Protein AF-A0A832I8Q7-F1 (afdb_monomer_lite)

Radius of gyration: 12.56 Å; chains: 1; bounding box: 31×27×29 Å

Foldseek 3Di:
DEDEPVVVVVVCVVVVHDAEEDEDQDLVRLVVVLVVCLVVLGEHEYEHEPNSCVRQNPVRLCCSNVVSQVPGPHYYYYYYPPDPDDD

Sequence (87 aa):
MLVTLKELVQVAYKSDYAIPAFNIHTYEDAVAIVKGAEEMRSPVILMASPSAIRHLGIRIAACIMNELAENAKVPVVSHLDHATDLD

Structure (mmCIF, N/CA/C/O backbone):
data_AF-A0A832I8Q7-F1
#
_entry.id   AF-A0A832I8Q7-F1
#
loop_
_atom_site.group_PDB
_atom_site.id
_atom_site.type_symbol
_atom_site.label_atom_id
_atom_site.label_alt_id
_atom_site.label_comp_id
_atom_site.label_asym_id
_atom_site.label_entity_id
_atom_site.label_seq_id
_atom_site.pdbx_PDB_ins_code
_atom_site.Cartn_x
_atom_site.Cartn_y
_atom_site.Cartn_z
_atom_site.occupancy
_atom_site.B_iso_or_equiv
_atom_site.auth_seq_id
_atom_site.auth_comp_id
_atom_site.auth_asym_id
_atom_site.auth_atom_id
_atom_site.pdbx_PDB_model_num
ATOM 1 N N . MET A 1 1 ? 3.670 0.638 10.440 1.00 93.00 1 MET A N 1
ATOM 2 C CA . MET A 1 1 ? 3.161 -0.711 10.717 1.00 93.00 1 MET A CA 1
ATOM 3 C C . MET A 1 1 ? 2.733 -1.389 9.418 1.00 93.00 1 MET A C 1
ATOM 5 O O . MET A 1 1 ? 1.612 -1.180 8.957 1.00 93.00 1 MET A O 1
ATOM 9 N N . LEU A 1 2 ? 3.615 -2.203 8.832 1.00 97.88 2 LEU A N 1
ATOM 10 C CA . LEU A 1 2 ? 3.300 -2.991 7.638 1.00 97.88 2 LEU A CA 1
ATOM 11 C C . LEU A 1 2 ? 2.445 -4.209 8.024 1.00 97.88 2 LEU A C 1
ATOM 13 O O . LEU A 1 2 ? 2.816 -4.956 8.930 1.00 97.88 2 LEU A O 1
ATOM 17 N N . VAL A 1 3 ? 1.310 -4.401 7.350 1.00 98.25 3 VAL A N 1
ATOM 18 C CA . VAL A 1 3 ? 0.380 -5.525 7.574 1.00 98.25 3 VAL A CA 1
ATOM 19 C C . VAL A 1 3 ? -0.027 -6.179 6.258 1.00 98.25 3 VAL A C 1
ATOM 21 O O . VAL A 1 3 ? 0.140 -5.604 5.180 1.00 98.25 3 VAL A O 1
ATOM 24 N N . THR A 1 4 ? -0.592 -7.384 6.324 1.00 98.31 4 THR A N 1
ATOM 25 C CA . THR A 1 4 ? -1.114 -8.042 5.122 1.00 98.31 4 THR A CA 1
ATOM 26 C C . THR A 1 4 ? -2.512 -7.536 4.768 1.00 98.31 4 THR A C 1
ATOM 28 O O . THR A 1 4 ? -3.329 -7.215 5.636 1.00 98.31 4 THR A O 1
ATOM 31 N N . LEU A 1 5 ? -2.843 -7.552 3.472 1.00 97.88 5 LEU A N 1
ATOM 32 C CA . LEU A 1 5 ? -4.195 -7.228 3.006 1.00 97.88 5 LEU A CA 1
ATOM 33 C C . LEU A 1 5 ? -5.252 -8.153 3.630 1.00 97.88 5 LEU A C 1
ATOM 35 O O . LEU A 1 5 ? -6.348 -7.709 3.965 1.00 97.88 5 LEU A O 1
ATOM 39 N N . LYS A 1 6 ? -4.911 -9.435 3.824 1.00 98.00 6 LYS A N 1
ATOM 40 C CA . LYS A 1 6 ? -5.802 -10.429 4.432 1.00 98.00 6 LYS A CA 1
ATOM 41 C C . LYS A 1 6 ? -6.215 -10.019 5.843 1.00 98.00 6 LYS A C 1
ATOM 43 O O . LYS A 1 6 ? -7.400 -10.063 6.152 1.00 98.00 6 LYS A O 1
ATOM 48 N N . GLU A 1 7 ? -5.264 -9.637 6.690 1.00 96.44 7 GLU A N 1
ATOM 49 C CA . GLU A 1 7 ? -5.556 -9.199 8.061 1.00 96.44 7 GLU A CA 1
ATOM 50 C C . GLU A 1 7 ? -6.430 -7.947 8.056 1.00 96.44 7 GLU A C 1
ATOM 52 O O . GLU A 1 7 ? -7.446 -7.895 8.750 1.00 96.44 7 GLU A O 1
ATOM 57 N N . LEU A 1 8 ? -6.074 -6.970 7.220 1.00 96.38 8 LEU A N 1
ATOM 58 C CA . LEU A 1 8 ? -6.738 -5.676 7.210 1.00 96.38 8 LEU A CA 1
ATOM 59 C C . LEU A 1 8 ? -8.187 -5.762 6.704 1.00 96.38 8 LEU A C 1
ATOM 61 O O . LEU A 1 8 ? -9.102 -5.262 7.358 1.00 96.38 8 LEU A O 1
ATOM 65 N N . VAL A 1 9 ? -8.422 -6.465 5.591 1.00 96.12 9 VAL A N 1
ATOM 66 C CA . VAL A 1 9 ? -9.767 -6.636 5.011 1.00 96.12 9 VAL A CA 1
ATOM 67 C C . VAL A 1 9 ? -10.672 -7.463 5.922 1.00 96.12 9 VAL A C 1
ATOM 69 O O . VAL A 1 9 ? -11.865 -7.188 6.005 1.00 96.12 9 VAL A O 1
ATOM 72 N N . GLN A 1 10 ? -10.133 -8.441 6.655 1.00 97.12 10 GLN A N 1
ATOM 73 C CA . GLN A 1 10 ? -10.923 -9.203 7.628 1.00 97.12 10 GLN A CA 1
ATOM 74 C C . GLN A 1 10 ? -11.447 -8.324 8.769 1.00 97.12 10 GLN A C 1
ATOM 76 O O . GLN A 1 10 ? -12.572 -8.527 9.226 1.00 97.12 10 GLN A O 1
ATOM 81 N N . VAL A 1 11 ? -10.659 -7.344 9.222 1.00 95.38 11 VAL A N 1
ATOM 82 C CA . VAL A 1 11 ? -11.112 -6.360 10.217 1.00 95.38 11 VAL A CA 1
ATOM 83 C C . VAL A 1 11 ? -12.167 -5.437 9.612 1.00 95.38 11 VAL A C 1
ATOM 85 O O . VAL A 1 11 ? -13.215 -5.242 10.220 1.00 95.38 11 VAL A O 1
ATOM 88 N N . ALA A 1 12 ? -11.921 -4.910 8.411 1.00 96.12 12 ALA A N 1
ATOM 89 C CA . ALA A 1 12 ? -12.845 -4.005 7.730 1.00 96.12 12 ALA A CA 1
ATOM 90 C C . ALA A 1 12 ? -14.211 -4.646 7.451 1.00 96.12 12 ALA A C 1
ATOM 92 O O . ALA A 1 12 ? -15.244 -4.063 7.771 1.00 96.12 12 ALA A O 1
ATOM 93 N N . TYR A 1 13 ? -14.215 -5.894 6.974 1.00 95.69 13 TYR A N 1
ATOM 94 C CA . TYR A 1 13 ? -15.431 -6.666 6.720 1.00 95.69 13 TYR A CA 1
ATOM 95 C C . TYR A 1 13 ? -16.266 -6.897 7.988 1.00 95.69 13 TYR A C 1
ATOM 97 O O . TYR A 1 13 ? -17.485 -6.776 7.957 1.00 95.69 13 TYR A O 1
ATOM 105 N N . LYS A 1 14 ? -15.622 -7.207 9.123 1.00 96.94 14 LYS A N 1
ATOM 106 C CA . LYS A 1 14 ? -16.317 -7.422 10.407 1.00 96.94 14 LYS A CA 1
ATOM 107 C C . LYS A 1 14 ? -16.860 -6.136 11.028 1.00 96.94 14 LYS A C 1
ATOM 109 O O . LYS A 1 14 ? -17.784 -6.204 11.832 1.00 96.94 14 LYS A O 1
ATOM 114 N N . SER A 1 15 ? -16.263 -5.002 10.683 1.00 95.25 15 SER A N 1
ATOM 115 C CA . SER A 1 15 ? -16.577 -3.689 11.247 1.00 95.25 15 SER A CA 1
ATOM 116 C C . SER A 1 15 ? -17.363 -2.791 10.283 1.00 95.25 15 SER A C 1
ATOM 118 O O . SER A 1 15 ? -17.499 -1.605 10.564 1.00 95.25 15 SER A O 1
ATOM 120 N N . ASP A 1 16 ? -17.852 -3.344 9.168 1.00 95.69 16 ASP A N 1
ATOM 121 C CA . ASP A 1 16 ? -18.687 -2.674 8.160 1.00 95.69 16 ASP A CA 1
ATOM 122 C C . ASP A 1 16 ? -18.111 -1.340 7.646 1.00 95.69 16 ASP A C 1
ATOM 124 O O . ASP A 1 16 ? -18.792 -0.320 7.558 1.00 95.69 16 ASP A O 1
ATOM 128 N N . TYR A 1 17 ? -16.813 -1.331 7.321 1.00 95.94 17 TYR A N 1
ATOM 129 C CA . TYR A 1 17 ? -16.165 -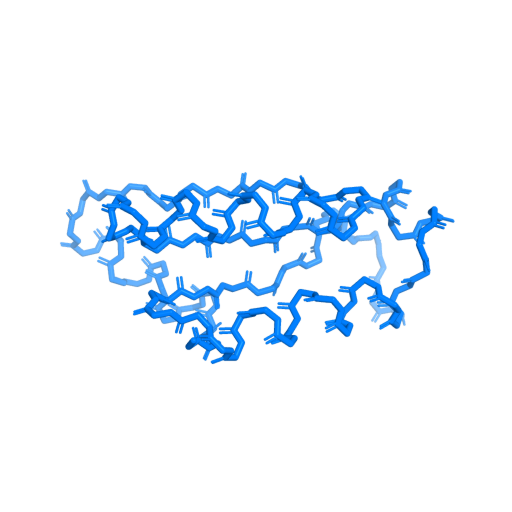0.177 6.693 1.00 95.94 17 TYR A CA 1
ATOM 130 C C . TYR A 1 17 ? -15.264 -0.590 5.525 1.00 95.94 17 TYR A C 1
ATOM 132 O O . TYR A 1 17 ? -14.904 -1.756 5.366 1.00 95.94 17 TYR A O 1
ATOM 140 N N . ALA A 1 18 ? -14.887 0.387 4.699 1.00 96.88 18 ALA A N 1
ATOM 141 C CA . ALA A 1 18 ? -13.955 0.207 3.590 1.00 96.88 18 ALA A CA 1
ATOM 142 C C . ALA A 1 18 ? -12.588 0.824 3.906 1.00 96.88 18 ALA A C 1
ATOM 144 O O . ALA A 1 18 ? -12.499 1.887 4.519 1.00 96.88 18 ALA A O 1
ATOM 145 N N . ILE A 1 19 ? -11.519 0.177 3.447 1.00 98.12 19 ILE A N 1
ATOM 146 C CA . ILE A 1 19 ? -10.158 0.703 3.567 1.00 98.12 19 ILE A CA 1
ATOM 147 C C . ILE A 1 19 ? -9.835 1.474 2.283 1.00 98.12 19 ILE A C 1
ATOM 149 O O . ILE A 1 19 ? -10.001 0.911 1.197 1.00 98.12 19 ILE A O 1
ATOM 153 N N . PRO A 1 20 ? -9.370 2.729 2.366 1.00 98.12 20 PRO A N 1
ATOM 154 C CA . PRO A 1 20 ? -8.965 3.467 1.183 1.00 98.12 20 PRO A CA 1
ATOM 155 C C . PRO A 1 20 ? -7.703 2.854 0.559 1.00 98.12 20 PRO A C 1
ATOM 157 O O . PRO A 1 20 ? -6.741 2.521 1.257 1.00 98.12 20 PRO A O 1
ATOM 160 N N . ALA A 1 21 ? -7.709 2.735 -0.767 1.00 98.50 21 ALA A N 1
ATOM 161 C CA . ALA A 1 21 ? -6.594 2.223 -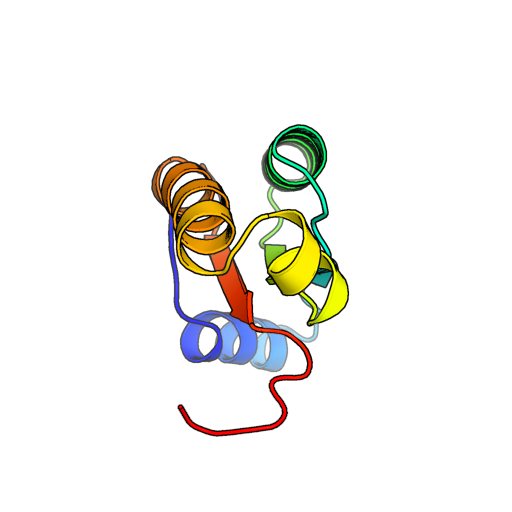1.548 1.00 98.50 21 ALA A CA 1
ATOM 162 C C . ALA A 1 21 ? -6.188 3.254 -2.603 1.00 98.50 21 ALA A C 1
ATOM 164 O O . ALA A 1 21 ? -7.002 3.642 -3.442 1.00 98.50 21 ALA A O 1
ATOM 165 N N . PHE A 1 22 ? -4.935 3.705 -2.558 1.00 98.62 22 PHE A N 1
ATOM 166 C CA . PHE A 1 22 ? -4.436 4.783 -3.409 1.00 98.62 22 PHE A CA 1
ATOM 167 C C . PHE A 1 22 ? -3.211 4.339 -4.195 1.00 98.62 22 PHE A C 1
ATOM 169 O O . PHE A 1 22 ? -2.268 3.783 -3.634 1.00 98.62 22 PHE A O 1
ATOM 176 N N . ASN A 1 23 ? -3.218 4.620 -5.495 1.00 98.38 23 ASN A N 1
ATOM 177 C CA . ASN A 1 23 ? -2.055 4.408 -6.344 1.00 98.38 23 ASN A CA 1
ATOM 178 C C . ASN A 1 23 ? -0.981 5.472 -6.081 1.00 98.38 23 ASN A C 1
ATOM 180 O O . ASN A 1 23 ? -1.302 6.650 -5.927 1.00 98.38 23 ASN A O 1
ATOM 184 N N . ILE A 1 24 ? 0.283 5.052 -6.091 1.00 98.12 24 ILE A N 1
ATOM 185 C CA . ILE A 1 24 ? 1.455 5.930 -6.051 1.00 98.12 24 ILE A CA 1
ATOM 186 C C . ILE A 1 24 ? 2.132 5.978 -7.423 1.00 98.12 24 ILE A C 1
ATOM 188 O O . ILE A 1 24 ? 2.174 4.977 -8.136 1.00 98.12 24 ILE A O 1
ATOM 192 N N . HIS A 1 25 ? 2.699 7.126 -7.780 1.00 96.06 25 HIS A N 1
ATOM 193 C CA . HIS A 1 25 ? 3.582 7.283 -8.940 1.00 96.06 25 HIS A CA 1
ATOM 194 C C . HIS A 1 25 ? 4.958 7.803 -8.533 1.00 96.06 25 HIS A C 1
ATOM 196 O O . HIS A 1 25 ? 5.927 7.557 -9.247 1.00 96.06 25 HIS A O 1
ATOM 202 N N . THR A 1 26 ? 5.062 8.474 -7.385 1.00 96.69 26 THR A N 1
ATOM 203 C CA . THR A 1 26 ? 6.329 8.960 -6.833 1.00 96.69 26 THR A CA 1
ATOM 204 C C . THR A 1 26 ? 6.452 8.689 -5.330 1.00 96.69 26 THR A C 1
ATOM 206 O O . THR A 1 26 ? 5.538 8.179 -4.677 1.00 96.69 26 THR A O 1
ATOM 209 N N . TYR A 1 27 ? 7.612 9.037 -4.766 1.00 97.88 27 TYR A N 1
ATOM 210 C CA . TYR A 1 27 ? 7.830 9.024 -3.320 1.00 97.88 27 TYR A CA 1
ATOM 211 C C . TYR A 1 27 ? 6.904 10.012 -2.593 1.00 97.88 27 TYR A C 1
ATOM 213 O O . TYR A 1 27 ? 6.360 9.692 -1.536 1.00 97.88 27 TYR A O 1
ATOM 221 N N . GLU A 1 28 ? 6.691 11.195 -3.169 1.00 98.56 28 GLU A N 1
ATOM 222 C CA . GLU A 1 28 ? 5.848 12.250 -2.608 1.00 98.56 28 GLU A CA 1
ATOM 223 C C . GLU A 1 28 ? 4.396 11.797 -2.447 1.00 98.56 28 GLU A C 1
ATOM 225 O O . GLU A 1 28 ? 3.801 12.069 -1.402 1.00 98.56 28 GLU A O 1
ATOM 230 N N . ASP A 1 29 ? 3.856 11.056 -3.421 1.00 98.19 29 ASP A N 1
ATOM 231 C CA . ASP A 1 29 ? 2.515 10.469 -3.326 1.00 98.19 29 ASP A CA 1
ATOM 232 C C . ASP A 1 29 ? 2.413 9.553 -2.103 1.00 98.19 29 ASP A C 1
ATOM 234 O O . ASP A 1 29 ? 1.525 9.711 -1.262 1.00 98.19 29 ASP A O 1
ATOM 238 N N . ALA A 1 30 ? 3.358 8.616 -1.972 1.00 98.44 30 ALA A N 1
ATOM 239 C CA . ALA A 1 30 ? 3.370 7.640 -0.890 1.00 98.44 30 ALA A CA 1
ATOM 240 C C . ALA A 1 30 ? 3.466 8.324 0.485 1.00 98.44 30 ALA A C 1
ATOM 242 O O . ALA A 1 30 ? 2.718 7.985 1.405 1.00 98.44 30 ALA A O 1
ATOM 243 N N . VAL A 1 31 ? 4.332 9.336 0.616 1.00 98.75 31 VAL A N 1
ATOM 244 C CA . VAL A 1 31 ? 4.457 10.137 1.843 1.00 98.75 31 VAL A CA 1
ATOM 245 C C . VAL A 1 31 ? 3.162 10.881 2.154 1.00 98.75 31 VAL A C 1
ATOM 247 O O . VAL A 1 31 ? 2.733 10.886 3.308 1.00 98.75 31 VAL A O 1
ATOM 250 N N . ALA A 1 32 ? 2.545 11.522 1.160 1.00 98.81 32 ALA A N 1
ATOM 251 C CA . ALA A 1 32 ? 1.314 12.283 1.354 1.00 98.81 32 ALA A CA 1
ATOM 252 C C . ALA A 1 32 ? 0.163 11.378 1.812 1.00 98.81 32 ALA A C 1
ATOM 254 O O . ALA A 1 32 ? -0.543 11.714 2.764 1.00 98.81 32 ALA A O 1
ATOM 255 N N . ILE A 1 33 ? 0.025 10.204 1.191 1.00 98.81 33 ILE A N 1
ATOM 256 C CA . ILE A 1 33 ? -0.999 9.218 1.544 1.00 98.81 33 ILE A CA 1
ATOM 257 C C . ILE A 1 33 ? -0.790 8.701 2.971 1.00 98.81 33 ILE A C 1
ATOM 259 O O . ILE A 1 33 ? -1.734 8.710 3.761 1.00 98.81 33 ILE A O 1
ATOM 263 N N . VAL A 1 34 ? 0.432 8.288 3.331 1.00 98.81 34 VAL A N 1
ATOM 264 C CA . VAL A 1 34 ? 0.718 7.771 4.681 1.00 98.81 34 VAL A CA 1
ATOM 265 C C . VAL A 1 34 ? 0.509 8.851 5.740 1.00 98.81 34 VAL A C 1
ATOM 267 O O . VAL A 1 34 ? -0.127 8.579 6.756 1.00 98.81 34 VAL A O 1
ATOM 270 N N . LYS A 1 35 ? 0.956 10.091 5.501 1.00 98.75 35 LYS A N 1
ATOM 271 C CA . LYS A 1 35 ? 0.707 11.211 6.424 1.00 98.75 35 LYS A CA 1
ATOM 272 C C . LYS A 1 35 ? -0.783 11.474 6.621 1.00 98.75 35 LYS A C 1
ATOM 274 O O . LYS A 1 35 ? -1.229 11.567 7.760 1.00 98.75 35 LYS A O 1
ATOM 279 N N . GLY A 1 36 ? -1.557 11.535 5.536 1.00 98.81 36 GLY A N 1
ATOM 280 C CA . GLY A 1 36 ? -3.006 11.717 5.623 1.00 98.81 36 GLY A CA 1
ATOM 281 C C . GLY A 1 36 ? -3.685 10.581 6.394 1.00 98.81 36 GLY A C 1
ATOM 282 O O . GLY A 1 36 ? -4.545 10.826 7.238 1.00 98.81 36 GLY A O 1
ATOM 283 N N . ALA A 1 37 ? -3.255 9.337 6.173 1.00 98.75 37 ALA A N 1
ATOM 284 C CA . ALA A 1 37 ? -3.750 8.183 6.916 1.00 98.75 37 ALA A CA 1
ATOM 285 C C . ALA A 1 37 ? -3.422 8.273 8.420 1.00 98.75 37 ALA A C 1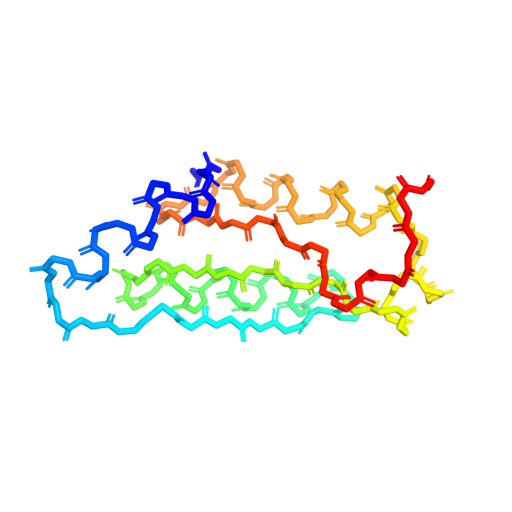
ATOM 287 O O . ALA A 1 37 ? -4.290 8.009 9.254 1.00 98.75 37 ALA A O 1
ATOM 288 N N . GLU A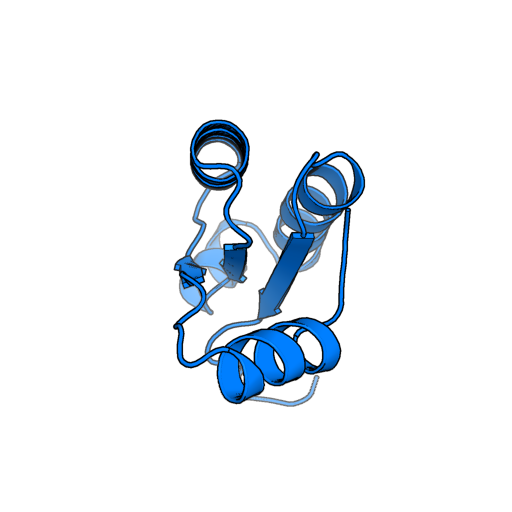 1 38 ? -2.209 8.707 8.783 1.00 98.75 38 GLU A N 1
ATOM 289 C CA . GLU A 1 38 ? -1.817 8.933 10.179 1.00 98.75 38 GLU A CA 1
ATOM 290 C C . GLU A 1 38 ? -2.638 10.036 10.857 1.00 98.75 38 GLU A C 1
ATOM 292 O O . GLU A 1 38 ? -3.118 9.841 11.977 1.00 98.75 38 GLU A O 1
ATOM 297 N N . GLU A 1 39 ? -2.828 11.174 10.188 1.00 98.75 39 GLU A N 1
ATOM 298 C CA . GLU A 1 39 ? -3.625 12.300 10.695 1.00 98.75 39 GLU A CA 1
ATOM 299 C C . GLU A 1 39 ? -5.079 11.889 10.951 1.00 98.75 39 GLU A C 1
ATOM 301 O O . GLU A 1 39 ? -5.654 12.218 11.992 1.00 98.75 39 GLU A O 1
ATOM 306 N N . MET A 1 40 ? -5.642 11.093 10.042 1.00 98.44 40 MET A N 1
ATOM 307 C CA . MET A 1 40 ? -7.005 10.570 10.142 1.00 98.44 40 MET A CA 1
ATOM 308 C C . MET A 1 40 ? -7.123 9.332 11.036 1.00 98.44 40 MET A C 1
ATOM 310 O O . MET A 1 40 ? -8.234 8.845 11.252 1.00 98.44 40 MET A O 1
ATOM 314 N N . ARG A 1 41 ? -6.003 8.809 11.558 1.00 98.06 41 ARG A N 1
ATOM 315 C CA . ARG A 1 41 ? -5.930 7.547 12.318 1.00 98.06 41 ARG A CA 1
ATOM 316 C C . ARG A 1 41 ? -6.611 6.386 11.581 1.00 98.06 41 ARG A C 1
ATOM 318 O O . ARG A 1 41 ? -7.299 5.569 12.191 1.00 98.06 41 ARG A O 1
ATOM 325 N N . SER A 1 42 ? -6.441 6.344 10.265 1.00 98.00 42 SER A N 1
ATOM 326 C CA . SER A 1 42 ? -7.118 5.414 9.365 1.00 98.00 42 SER A CA 1
ATOM 327 C C . SER A 1 42 ? -6.117 4.426 8.764 1.00 98.00 42 SER A C 1
ATOM 329 O O . SER A 1 42 ? -4.997 4.828 8.448 1.00 98.00 42 SER A O 1
ATOM 331 N N . PRO A 1 43 ? -6.471 3.140 8.596 1.00 98.38 43 PRO A N 1
ATOM 332 C CA . PRO A 1 43 ? -5.653 2.233 7.804 1.00 98.38 43 PRO A CA 1
ATOM 333 C C . PRO A 1 43 ? -5.676 2.615 6.318 1.00 98.38 43 PRO A C 1
ATOM 335 O O . PRO A 1 43 ? -6.656 3.183 5.836 1.00 98.38 43 PRO A O 1
ATOM 338 N N . VAL A 1 44 ? -4.630 2.261 5.569 1.00 98.75 44 VAL A N 1
ATOM 339 C CA . VAL A 1 44 ? -4.542 2.589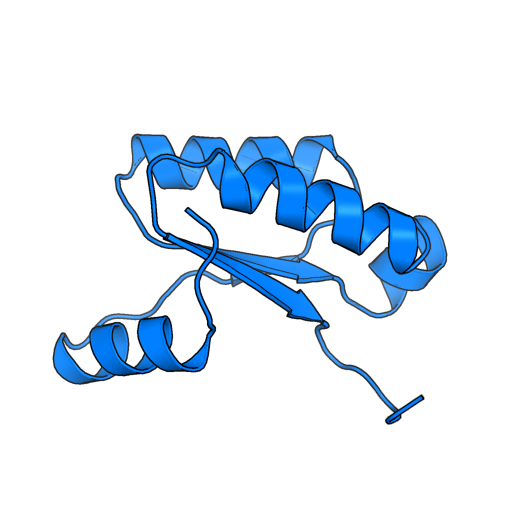 4.135 1.00 98.75 44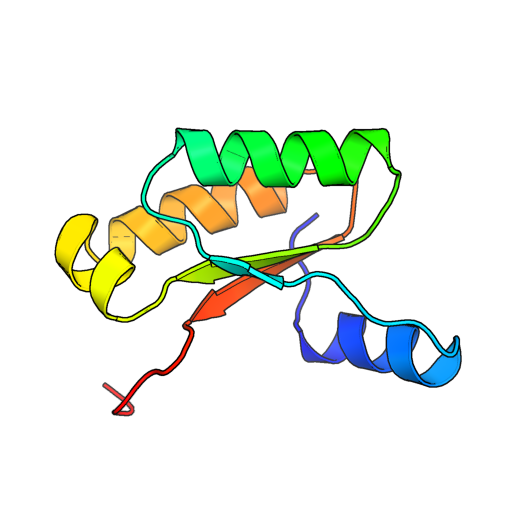 VAL A CA 1
ATOM 340 C C . VAL A 1 44 ? -3.808 1.516 3.331 1.00 98.75 44 VAL A C 1
ATOM 342 O O . VAL A 1 44 ? -2.934 0.816 3.844 1.00 98.75 44 VAL A O 1
ATOM 345 N N . ILE A 1 45 ? -4.157 1.385 2.052 1.00 98.81 45 ILE A N 1
ATOM 346 C CA . ILE A 1 45 ? -3.459 0.530 1.088 1.00 98.81 45 ILE A CA 1
ATOM 347 C C . ILE A 1 45 ? -2.715 1.432 0.093 1.00 98.81 45 ILE A C 1
ATOM 349 O O . ILE A 1 45 ? -3.336 2.222 -0.620 1.00 98.81 45 ILE A O 1
ATOM 353 N N . LEU A 1 46 ? -1.389 1.308 0.040 1.00 98.75 46 LEU A N 1
ATOM 354 C CA . LEU A 1 46 ? -0.550 1.871 -1.015 1.00 98.75 46 LEU A CA 1
ATOM 355 C C . LEU A 1 46 ? -0.505 0.892 -2.183 1.00 98.75 46 LEU A C 1
ATOM 357 O O . LEU A 1 46 ? -0.188 -0.284 -2.003 1.00 98.75 46 LEU A O 1
ATOM 361 N N . MET A 1 47 ? -0.820 1.380 -3.376 1.00 98.56 47 MET A N 1
ATOM 362 C CA . MET A 1 47 ? -0.891 0.577 -4.589 1.00 98.56 47 MET A CA 1
ATOM 363 C C . MET A 1 47 ? 0.141 1.033 -5.614 1.00 98.56 47 MET A C 1
ATOM 365 O O . MET A 1 47 ? 0.366 2.229 -5.793 1.00 98.56 47 MET A O 1
ATOM 369 N N . ALA A 1 48 ? 0.737 0.079 -6.321 1.00 98.19 48 ALA A N 1
ATOM 370 C CA . ALA A 1 48 ? 1.550 0.348 -7.497 1.00 98.19 48 ALA A CA 1
ATOM 371 C C . ALA A 1 48 ? 0.930 -0.341 -8.715 1.00 98.19 48 ALA A C 1
ATOM 373 O O . ALA A 1 48 ? 0.969 -1.564 -8.830 1.00 98.19 48 ALA A O 1
ATOM 374 N N . SER A 1 49 ? 0.362 0.455 -9.619 1.00 97.38 49 SER A N 1
ATOM 375 C CA . SER A 1 49 ? -0.189 -0.001 -10.898 1.00 97.38 49 SER A CA 1
ATOM 376 C C . SER A 1 49 ? 0.908 -0.342 -11.917 1.00 97.38 49 SER A C 1
ATOM 378 O O . SER A 1 49 ? 2.054 0.097 -11.768 1.00 97.38 49 SER A O 1
ATOM 380 N N . PRO A 1 50 ? 0.592 -1.017 -13.041 1.00 96.56 50 PRO A N 1
ATOM 381 C CA . PRO A 1 50 ? 1.592 -1.333 -14.059 1.00 96.56 50 PRO A CA 1
ATOM 382 C C . PRO A 1 50 ? 2.269 -0.088 -14.651 1.00 96.56 50 PRO A C 1
ATOM 384 O O . PRO A 1 50 ? 3.432 -0.145 -15.047 1.00 96.56 50 PRO A O 1
ATOM 387 N N . SER A 1 51 ? 1.578 1.059 -14.710 1.00 95.38 51 SER A N 1
ATOM 388 C CA . SER A 1 51 ? 2.192 2.326 -15.131 1.00 95.38 51 SER A CA 1
ATOM 389 C C . SER A 1 51 ? 3.178 2.867 -14.101 1.00 95.38 51 SER A C 1
ATOM 391 O O . SER A 1 51 ? 4.260 3.302 -14.491 1.00 95.38 51 SER A O 1
ATOM 393 N N . ALA A 1 52 ? 2.847 2.796 -12.810 1.00 96.44 52 ALA A N 1
ATOM 394 C CA . ALA A 1 52 ? 3.761 3.183 -11.737 1.00 96.44 52 ALA A CA 1
ATOM 395 C C . ALA A 1 52 ? 5.006 2.287 -11.718 1.00 96.44 52 ALA A C 1
ATOM 397 O O . ALA A 1 52 ? 6.129 2.780 -11.635 1.00 96.44 52 ALA A O 1
ATOM 398 N N . ILE A 1 53 ? 4.819 0.976 -11.900 1.00 96.75 53 ILE A N 1
ATOM 399 C CA . ILE A 1 53 ? 5.916 0.008 -11.986 1.00 96.75 53 ILE A CA 1
ATOM 400 C C . ILE A 1 53 ? 6.803 0.269 -13.208 1.00 96.75 53 ILE A C 1
ATOM 402 O O . ILE A 1 53 ? 8.023 0.217 -13.077 1.00 96.75 53 ILE A O 1
ATOM 406 N N . ARG A 1 54 ? 6.242 0.609 -14.378 1.00 96.44 54 ARG A N 1
ATOM 407 C CA . ARG A 1 54 ? 7.046 1.014 -15.550 1.00 96.44 54 ARG A CA 1
ATOM 408 C C . ARG A 1 54 ? 7.833 2.304 -15.319 1.00 96.44 54 ARG A C 1
ATOM 410 O O . ARG A 1 54 ? 8.905 2.456 -15.894 1.00 96.44 54 ARG A O 1
ATOM 417 N N . HIS A 1 55 ? 7.296 3.228 -14.526 1.00 96.62 55 HIS A N 1
ATOM 418 C CA . HIS A 1 55 ? 7.937 4.511 -14.244 1.00 96.62 55 HIS A CA 1
ATOM 419 C C . HIS A 1 55 ? 9.061 4.395 -13.204 1.00 96.62 55 HIS A C 1
ATOM 421 O O . HIS A 1 55 ? 10.165 4.878 -13.441 1.00 96.62 55 HIS A O 1
ATOM 427 N N . LEU A 1 56 ? 8.788 3.746 -12.070 1.00 96.62 56 LEU A N 1
ATOM 428 C CA . LEU A 1 56 ? 9.708 3.653 -10.930 1.00 96.62 56 LEU A CA 1
ATOM 429 C C . LEU A 1 56 ? 10.596 2.406 -10.970 1.00 96.62 56 LEU A C 1
ATOM 431 O O . LEU A 1 56 ? 11.699 2.416 -10.435 1.00 96.62 56 LEU A O 1
ATOM 435 N N . GLY A 1 57 ? 10.113 1.314 -11.560 1.00 96.62 57 GLY A N 1
ATOM 436 C CA . GLY A 1 57 ? 10.655 -0.028 -11.371 1.00 96.62 57 GLY A CA 1
ATOM 437 C C . GLY A 1 57 ? 10.120 -0.695 -10.097 1.00 96.62 57 GLY A C 1
ATOM 438 O O . GLY A 1 57 ? 10.008 -0.074 -9.038 1.00 96.62 57 GLY A O 1
ATOM 439 N N . ILE A 1 58 ? 9.824 -1.997 -10.180 1.00 95.62 58 ILE A N 1
ATOM 440 C CA . ILE A 1 58 ? 9.160 -2.755 -9.101 1.00 95.62 58 ILE A CA 1
ATOM 441 C C . ILE A 1 58 ? 9.922 -2.726 -7.774 1.00 95.62 58 ILE A C 1
ATOM 443 O O . ILE A 1 58 ? 9.324 -2.553 -6.716 1.00 95.62 58 ILE A O 1
ATOM 447 N N . ARG A 1 59 ? 11.254 -2.839 -7.823 1.00 97.31 59 ARG A N 1
ATOM 448 C CA . ARG A 1 59 ? 12.104 -2.829 -6.625 1.00 97.31 59 ARG A CA 1
ATOM 449 C C . ARG A 1 59 ? 12.062 -1.479 -5.915 1.00 97.31 59 ARG A C 1
ATOM 451 O O . ARG A 1 59 ? 11.983 -1.452 -4.695 1.00 97.31 59 ARG A O 1
ATOM 458 N N . ILE A 1 60 ? 12.086 -0.381 -6.669 1.00 98.12 60 ILE A N 1
ATOM 459 C CA . ILE A 1 60 ? 12.060 0.976 -6.111 1.00 98.12 60 ILE A CA 1
ATOM 460 C C . ILE A 1 60 ? 10.680 1.269 -5.521 1.00 98.12 60 ILE A C 1
ATOM 462 O O . ILE A 1 60 ? 10.600 1.712 -4.378 1.00 98.12 60 ILE A O 1
ATOM 466 N N . ALA A 1 61 ? 9.605 0.949 -6.250 1.00 98.12 61 ALA A N 1
ATOM 467 C CA . ALA A 1 61 ? 8.242 1.092 -5.743 1.00 98.12 61 ALA A CA 1
ATOM 468 C C . ALA A 1 61 ? 8.038 0.291 -4.444 1.00 98.12 61 ALA A C 1
ATOM 470 O O . ALA A 1 61 ? 7.546 0.834 -3.457 1.00 98.12 61 ALA A O 1
ATOM 471 N N . ALA A 1 62 ? 8.486 -0.969 -4.408 1.00 97.88 62 ALA A N 1
ATOM 472 C CA . ALA A 1 62 ? 8.410 -1.804 -3.212 1.00 97.88 62 ALA A CA 1
ATOM 473 C C . ALA A 1 62 ? 9.217 -1.225 -2.040 1.00 97.88 62 ALA A C 1
ATOM 475 O O . ALA A 1 62 ? 8.703 -1.182 -0.927 1.00 97.88 62 ALA A O 1
ATOM 476 N N . CYS A 1 63 ? 10.446 -0.745 -2.273 1.00 98.31 63 CYS A N 1
ATOM 477 C CA . CYS A 1 63 ? 11.255 -0.109 -1.231 1.00 98.31 63 CYS A CA 1
ATOM 478 C C . CYS A 1 63 ? 10.571 1.136 -0.654 1.00 98.31 63 CYS A C 1
ATOM 480 O O . CYS A 1 63 ? 10.486 1.257 0.562 1.00 98.31 63 CYS A O 1
ATOM 482 N N . ILE A 1 64 ? 10.042 2.025 -1.502 1.00 98.44 64 ILE A N 1
ATOM 483 C CA . ILE A 1 64 ? 9.325 3.231 -1.058 1.00 98.44 64 ILE A CA 1
ATOM 484 C C . ILE A 1 64 ? 8.114 2.855 -0.199 1.00 98.44 64 ILE A C 1
ATOM 486 O O . ILE A 1 64 ? 7.961 3.364 0.910 1.00 98.44 64 ILE A O 1
ATOM 490 N N . MET A 1 65 ? 7.252 1.971 -0.710 1.00 98.62 65 MET A N 1
ATOM 491 C CA . MET A 1 65 ? 6.015 1.613 -0.017 1.00 98.62 65 MET A CA 1
ATOM 492 C C . MET A 1 65 ? 6.298 0.872 1.289 1.00 98.62 65 MET A C 1
ATOM 494 O O . MET A 1 65 ? 5.707 1.218 2.305 1.00 98.62 65 MET A O 1
ATOM 498 N N . ASN A 1 66 ? 7.211 -0.105 1.286 1.00 98.50 66 ASN A N 1
ATOM 499 C CA . ASN A 1 66 ? 7.508 -0.904 2.475 1.00 98.50 66 ASN A CA 1
ATOM 500 C C . ASN A 1 66 ? 8.204 -0.079 3.557 1.00 98.50 66 ASN A C 1
ATOM 502 O O . ASN A 1 66 ? 7.799 -0.175 4.707 1.00 98.50 66 ASN A O 1
ATOM 506 N N . GLU A 1 67 ? 9.169 0.775 3.205 1.00 98.56 67 GLU A N 1
ATOM 507 C CA . GLU A 1 67 ? 9.851 1.635 4.183 1.00 98.56 67 GLU A CA 1
ATOM 508 C C . GLU A 1 67 ? 8.851 2.560 4.893 1.00 98.56 67 GLU A C 1
ATOM 510 O O . GLU A 1 67 ? 8.825 2.657 6.122 1.00 98.56 67 GLU A O 1
ATOM 515 N N . LEU A 1 68 ? 7.967 3.211 4.130 1.00 98.62 68 LEU A N 1
ATOM 516 C CA . LEU A 1 68 ? 6.939 4.080 4.704 1.00 98.62 68 LEU A CA 1
ATOM 517 C C . LEU A 1 68 ? 5.903 3.280 5.497 1.00 98.62 68 LEU A C 1
ATOM 519 O O . LEU A 1 68 ? 5.507 3.693 6.588 1.00 98.62 68 LEU A O 1
ATOM 523 N N . ALA A 1 69 ? 5.481 2.126 4.981 1.00 98.50 69 ALA A N 1
ATOM 524 C CA . ALA A 1 69 ? 4.528 1.258 5.651 1.00 98.50 69 ALA A CA 1
ATOM 525 C C . ALA A 1 69 ? 5.080 0.721 6.970 1.00 98.50 69 ALA A C 1
ATOM 527 O O . ALA A 1 69 ? 4.354 0.724 7.956 1.00 98.50 69 ALA A O 1
ATOM 528 N N . GLU A 1 70 ? 6.343 0.301 7.039 1.00 98.44 70 GLU A N 1
ATOM 529 C CA . GLU A 1 70 ? 6.989 -0.196 8.258 1.00 98.44 70 GLU A CA 1
ATOM 530 C C . GLU A 1 70 ? 7.025 0.884 9.342 1.00 98.44 70 GLU A C 1
ATOM 532 O O . GLU A 1 70 ? 6.572 0.633 10.464 1.00 98.44 70 GLU A O 1
ATOM 537 N N . ASN A 1 71 ? 7.409 2.109 8.978 1.00 98.38 71 ASN A N 1
ATOM 538 C CA . ASN A 1 71 ? 7.544 3.237 9.903 1.00 98.38 71 ASN A CA 1
ATOM 539 C C . ASN A 1 71 ? 6.226 3.971 10.235 1.00 98.38 71 ASN A C 1
ATOM 541 O O . ASN A 1 71 ? 6.208 4.808 11.139 1.00 98.38 71 ASN A O 1
ATOM 545 N N . ALA A 1 72 ? 5.118 3.665 9.551 1.00 98.62 72 ALA A N 1
ATOM 546 C CA . ALA A 1 72 ? 3.828 4.314 9.797 1.00 98.62 72 ALA A CA 1
ATOM 547 C C . ALA A 1 72 ? 3.246 4.024 11.197 1.00 98.62 72 ALA A C 1
ATOM 549 O O . ALA A 1 72 ? 3.409 2.936 11.759 1.00 98.62 72 ALA A O 1
ATOM 550 N N . LYS A 1 73 ? 2.466 4.961 11.736 1.00 98.56 73 LYS A N 1
ATOM 551 C CA . LYS A 1 73 ? 1.738 4.821 13.018 1.00 98.56 73 LYS A CA 1
ATOM 552 C C . LYS A 1 73 ? 0.386 4.119 12.889 1.00 98.56 73 LYS A C 1
ATOM 554 O O . LYS A 1 73 ? -0.211 3.748 13.897 1.00 98.56 73 LYS A O 1
ATOM 559 N N . VAL A 1 74 ? -0.098 3.951 11.662 1.00 98.62 74 VAL A N 1
ATOM 560 C CA . VAL A 1 74 ? -1.340 3.247 11.314 1.00 98.62 74 VAL A CA 1
ATOM 561 C C . VAL A 1 74 ? -1.022 1.996 10.483 1.00 98.62 74 VAL A C 1
ATOM 563 O O . VAL A 1 74 ? 0.088 1.897 9.951 1.00 98.62 74 VAL A O 1
ATOM 566 N N . PRO A 1 75 ? -1.948 1.024 10.371 1.00 98.56 75 PRO A N 1
ATOM 567 C CA . PRO A 1 75 ? -1.765 -0.124 9.489 1.00 98.56 75 PRO A CA 1
ATOM 568 C C . PRO A 1 75 ? -1.688 0.309 8.021 1.00 98.56 75 PRO A C 1
ATOM 570 O O . PRO A 1 75 ? -2.598 0.974 7.519 1.00 98.56 75 PRO A O 1
ATOM 573 N N . VAL A 1 76 ? -0.620 -0.099 7.336 1.00 98.75 76 VAL A N 1
ATOM 574 C CA . VAL A 1 76 ? -0.407 0.167 5.909 1.00 98.75 76 VAL A CA 1
ATOM 575 C C . VAL A 1 76 ? -0.141 -1.143 5.177 1.00 98.75 76 VAL A C 1
ATOM 577 O O . VAL A 1 76 ? 0.603 -1.995 5.664 1.00 98.75 76 VAL A O 1
ATOM 580 N N . VAL A 1 77 ? -0.743 -1.298 4.000 1.00 98.75 77 VAL A N 1
ATOM 581 C CA . VAL A 1 77 ? -0.498 -2.417 3.078 1.00 98.75 77 VAL A CA 1
ATOM 582 C C . VAL A 1 77 ? 0.223 -1.895 1.841 1.00 98.75 77 VAL A C 1
ATOM 584 O O . VAL A 1 77 ? -0.216 -0.907 1.262 1.00 98.75 77 VAL A O 1
ATOM 587 N N . SER A 1 78 ? 1.259 -2.599 1.393 1.00 98.31 78 SER A N 1
ATOM 588 C CA . SER A 1 78 ? 1.821 -2.451 0.044 1.00 98.31 78 SER A CA 1
ATOM 589 C C . SER A 1 78 ? 1.151 -3.451 -0.900 1.00 98.31 78 SER A C 1
ATOM 591 O O . SER A 1 78 ? 1.156 -4.653 -0.629 1.00 98.31 78 SER A O 1
ATOM 593 N N . HIS A 1 79 ? 0.575 -2.980 -2.003 1.00 98.25 79 HIS A N 1
ATOM 594 C CA . HIS A 1 79 ? -0.194 -3.799 -2.939 1.00 98.25 79 HIS A CA 1
ATOM 595 C C . HIS A 1 79 ? 0.269 -3.584 -4.385 1.00 98.25 79 HIS A C 1
ATOM 597 O O . HIS A 1 79 ? 0.429 -2.453 -4.843 1.00 98.25 79 HIS A O 1
ATOM 603 N N . LEU A 1 80 ? 0.478 -4.682 -5.113 1.00 97.38 80 LEU A N 1
ATOM 604 C CA . LEU A 1 80 ? 0.718 -4.651 -6.553 1.00 97.38 80 LEU A CA 1
ATOM 605 C C . LEU A 1 80 ? -0.638 -4.670 -7.264 1.00 97.38 80 LEU A C 1
ATOM 607 O O . LEU A 1 80 ? -1.342 -5.677 -7.222 1.00 97.38 80 LEU A O 1
ATOM 611 N N . ASP A 1 81 ? -0.998 -3.547 -7.875 1.00 98.06 81 ASP A N 1
ATOM 612 C CA . ASP A 1 81 ? -2.304 -3.344 -8.493 1.00 98.06 81 ASP A CA 1
ATOM 613 C C . ASP A 1 81 ? -2.276 -3.795 -9.957 1.00 98.06 81 ASP A C 1
ATOM 615 O O . ASP A 1 81 ? -1.329 -3.503 -10.688 1.00 98.06 81 ASP A O 1
ATOM 619 N N . HIS A 1 82 ? -3.309 -4.523 -10.381 1.00 96.12 82 HIS A N 1
ATOM 620 C CA . HIS A 1 82 ? -3.465 -5.036 -11.748 1.00 96.12 82 HIS A CA 1
ATOM 621 C C . HIS A 1 82 ? -2.234 -5.769 -12.328 1.00 96.12 82 HIS A C 1
ATOM 623 O O . HIS A 1 82 ? -1.928 -5.619 -13.514 1.00 96.12 82 HIS A O 1
ATOM 629 N N . ALA A 1 83 ? -1.540 -6.581 -11.522 1.00 92.44 83 ALA A N 1
ATOM 630 C CA . ALA A 1 83 ? -0.526 -7.502 -12.037 1.00 92.44 83 ALA A CA 1
ATOM 631 C C . ALA A 1 83 ? -1.137 -8.424 -13.106 1.00 92.44 83 ALA A C 1
ATOM 633 O O . ALA A 1 83 ? -2.210 -8.999 -12.904 1.00 92.44 83 ALA A O 1
ATOM 634 N N . THR A 1 84 ? -0.474 -8.534 -14.254 1.00 92.56 84 THR A N 1
ATOM 635 C CA . THR A 1 84 ? -0.973 -9.287 -15.416 1.00 92.56 84 THR A CA 1
ATOM 636 C C . THR A 1 84 ? -0.454 -10.714 -15.485 1.00 92.56 84 THR A C 1
ATOM 638 O O . THR A 1 84 ? -1.003 -11.535 -16.218 1.00 92.56 84 THR A O 1
ATOM 641 N N . ASP A 1 85 ? 0.592 -11.002 -14.726 1.00 91.75 85 ASP A N 1
ATOM 642 C CA . ASP A 1 85 ? 1.335 -12.247 -14.751 1.00 91.75 85 ASP A CA 1
ATOM 643 C C . ASP A 1 85 ? 1.917 -12.540 -13.361 1.00 91.75 85 ASP A C 1
ATOM 645 O O . ASP A 1 85 ? 1.786 -11.747 -12.427 1.00 91.75 85 ASP A O 1
ATOM 649 N N . LEU A 1 86 ? 2.428 -13.761 -13.211 1.00 89.81 86 LEU A N 1
ATOM 650 C CA . LEU A 1 86 ? 2.917 -14.315 -11.947 1.00 89.81 86 LEU A CA 1
ATOM 651 C C . LEU A 1 86 ? 4.409 -14.057 -11.702 1.00 89.81 86 LEU A C 1
ATOM 653 O O . LEU A 1 86 ? 4.848 -14.234 -10.564 1.00 89.81 86 LEU A O 1
ATOM 657 N N . ASP A 1 87 ? 5.154 -13.722 -12.756 1.00 82.56 87 ASP A N 1
ATOM 658 C CA . ASP A 1 87 ? 6.609 -13.544 -12.732 1.00 82.56 87 ASP A CA 1
ATOM 659 C C . ASP A 1 87 ? 6.994 -12.105 -12.329 1.00 82.56 87 ASP A C 1
ATOM 661 O O . ASP A 1 87 ? 8.080 -11.935 -11.723 1.00 82.56 87 ASP A O 1
#

Secondary structure (DSSP, 8-state):
-B--HHHHHHHHHHTT----EEE-SSHHHHHHHHHHHHHTT--EEEEE-HHHHHHH-HHHHHHHHHHHHHH-SS-EEEEETT--S--

InterPro domains:
  IPR000771 Fructose-bisphosphate aldolase, class-II [PF01116] (3-86)
  IPR013785 Aldolase-type TIM barrel [G3DSA:3.20.20.70] (1-87)

Organism: NCBI:txid57487

pLDDT: mean 97.23, std 2.34, range [82.56, 98.81]